Protein AF-A0A8I1RI21-F1 (afdb_monomer_lite)

pLDDT: mean 71.02, std 20.83, range [32.75, 97.44]

Secondary structure (DSSP, 8-state):
--HHHHHHHHHHHHHHHHHHHHHHHTT----PPPPHHHHHTT--S--HHHHHHHHHHHHGGGGGG-HHHHHHHHHHHHHHHSTT-S-------GGGG-----------------PPPP----SSSTTSSS----

Structure (mmCIF, N/CA/C/O backbone):
data_AF-A0A8I1RI21-F1
#
_entry.id   AF-A0A8I1RI21-F1
#
loop_
_atom_site.group_PDB
_atom_site.id
_atom_site.type_symbol
_atom_site.label_atom_id
_atom_site.label_alt_id
_atom_site.label_comp_id
_atom_site.label_asym_id
_atom_site.label_entity_id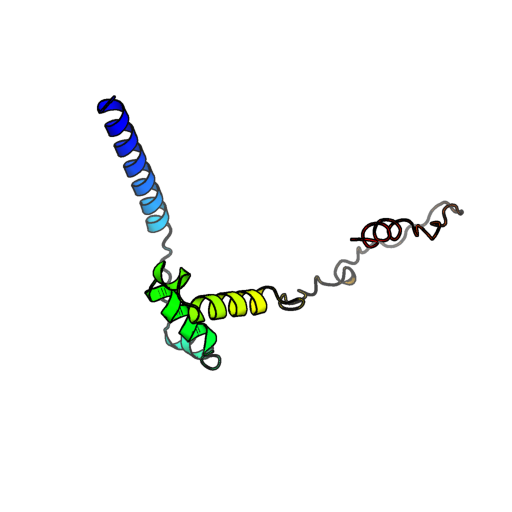
_atom_site.label_seq_id
_atom_site.pdbx_PDB_ins_code
_atom_site.Cartn_x
_atom_site.Cartn_y
_atom_site.Cartn_z
_atom_site.occupancy
_atom_site.B_iso_or_equiv
_atom_site.auth_seq_id
_atom_site.auth_comp_id
_atom_site.auth_asym_id
_atom_site.auth_atom_id
_atom_site.pdbx_PDB_model_num
ATOM 1 N N . MET A 1 1 ? -18.484 4.489 33.406 1.00 60.19 1 MET A N 1
ATOM 2 C CA . MET A 1 1 ? -17.248 4.392 32.603 1.00 60.19 1 MET A CA 1
ATOM 3 C C . MET A 1 1 ? -16.132 4.998 33.424 1.00 60.19 1 MET A C 1
ATOM 5 O O . MET A 1 1 ? -16.277 6.137 33.853 1.00 60.19 1 MET A O 1
ATOM 9 N N . ASP A 1 2 ? -15.064 4.248 33.686 1.00 78.69 2 ASP A N 1
ATOM 10 C CA . ASP A 1 2 ? -13.911 4.742 34.437 1.00 78.69 2 ASP A CA 1
ATOM 11 C C . ASP A 1 2 ? -13.070 5.677 33.567 1.00 78.69 2 ASP A C 1
ATOM 13 O O . ASP A 1 2 ? -12.019 5.318 33.037 1.00 78.69 2 ASP A O 1
ATOM 17 N N . THR A 1 3 ? -13.540 6.914 33.417 1.00 83.69 3 THR A N 1
ATOM 18 C CA . THR A 1 3 ? -12.905 7.964 32.607 1.00 83.69 3 THR A CA 1
ATOM 19 C C . THR A 1 3 ? -11.436 8.172 32.991 1.00 83.69 3 THR A C 1
ATOM 21 O O . THR A 1 3 ? -10.601 8.489 32.149 1.00 83.69 3 THR A O 1
ATOM 24 N N . LYS A 1 4 ? -11.085 7.908 34.256 1.00 85.38 4 LYS A N 1
ATOM 25 C CA . LYS A 1 4 ? -9.710 7.961 34.766 1.00 85.38 4 LYS A CA 1
ATOM 26 C C . LYS A 1 4 ? -8.819 6.825 34.243 1.00 85.38 4 LYS A C 1
ATOM 28 O O . LYS A 1 4 ? -7.641 7.061 33.985 1.00 85.38 4 LYS A O 1
ATOM 33 N N . LEU A 1 5 ? -9.360 5.617 34.076 1.00 92.25 5 LEU A N 1
ATOM 34 C CA . LEU A 1 5 ? -8.645 4.495 33.457 1.00 92.25 5 LEU A CA 1
ATOM 35 C C . LEU A 1 5 ? -8.437 4.752 31.963 1.00 92.25 5 LEU A C 1
ATOM 37 O O . LEU A 1 5 ? -7.325 4.583 31.470 1.00 92.25 5 LEU A O 1
ATOM 41 N N . LEU A 1 6 ? -9.467 5.257 31.278 1.00 90.12 6 LEU A N 1
ATOM 42 C CA . LEU A 1 6 ? -9.384 5.622 29.861 1.00 90.12 6 LEU A CA 1
ATOM 43 C C . LEU A 1 6 ? -8.341 6.722 29.611 1.00 90.12 6 LEU A C 1
ATOM 45 O O . LEU A 1 6 ? -7.520 6.593 28.707 1.00 90.12 6 LEU A O 1
ATOM 49 N N . ALA A 1 7 ? -8.303 7.758 30.454 1.00 91.81 7 ALA A N 1
ATOM 50 C CA . ALA A 1 7 ? -7.311 8.828 30.351 1.00 91.81 7 ALA A CA 1
ATOM 51 C C . ALA A 1 7 ? -5.871 8.319 30.543 1.00 91.81 7 ALA A C 1
ATOM 53 O O . ALA A 1 7 ? -4.968 8.713 29.807 1.00 91.81 7 ALA A O 1
ATOM 54 N N . ARG A 1 8 ? -5.649 7.410 31.503 1.00 90.38 8 ARG A N 1
ATOM 55 C CA . ARG A 1 8 ? -4.330 6.794 31.720 1.00 90.38 8 ARG A CA 1
ATOM 56 C C . ARG A 1 8 ? -3.914 5.914 30.548 1.00 90.38 8 ARG A C 1
ATOM 58 O O . ARG A 1 8 ? -2.774 6.011 30.109 1.00 90.38 8 ARG A O 1
ATOM 65 N N . ALA A 1 9 ? -4.828 5.098 30.029 1.00 94.50 9 ALA A N 1
ATOM 66 C CA . ALA A 1 9 ? -4.557 4.246 28.876 1.00 94.50 9 ALA A CA 1
ATOM 67 C C . ALA A 1 9 ? -4.184 5.078 27.638 1.00 94.50 9 ALA A C 1
ATOM 69 O O . ALA A 1 9 ? -3.193 4.777 26.976 1.00 94.50 9 ALA A O 1
ATOM 70 N N . ALA A 1 10 ? -4.912 6.168 27.377 1.00 94.25 10 ALA A N 1
ATOM 71 C CA . ALA A 1 10 ? -4.607 7.084 26.282 1.00 94.25 10 ALA A CA 1
ATOM 72 C C . ALA A 1 10 ? -3.233 7.758 26.451 1.00 94.25 10 ALA A C 1
ATOM 74 O O . ALA A 1 10 ? -2.447 7.791 25.507 1.00 94.25 10 ALA A O 1
ATOM 75 N N . ALA A 1 11 ? -2.913 8.242 27.657 1.00 96.56 11 ALA A N 1
ATOM 76 C CA . ALA A 1 11 ? -1.620 8.866 27.941 1.00 96.56 11 ALA A CA 1
ATOM 77 C C . ALA A 1 11 ? -0.446 7.891 27.746 1.00 96.56 11 ALA A C 1
ATOM 79 O O . ALA A 1 11 ? 0.557 8.249 27.131 1.00 96.56 11 ALA A O 1
ATOM 80 N N . ILE A 1 12 ? -0.588 6.648 28.220 1.00 96.50 12 ILE A N 1
ATOM 81 C CA . ILE A 1 12 ? 0.428 5.600 28.046 1.00 96.50 12 ILE A CA 1
ATOM 82 C C . ILE A 1 12 ? 0.592 5.252 26.562 1.00 96.50 12 ILE A C 1
ATOM 84 O O . ILE A 1 12 ? 1.720 5.160 26.083 1.00 96.50 12 ILE A O 1
ATOM 88 N N . GLY A 1 13 ? -0.513 5.107 25.825 1.00 97.31 13 GLY A N 1
ATOM 89 C CA . GLY A 1 13 ? -0.481 4.824 24.390 1.00 97.31 13 GLY A CA 1
ATOM 90 C C . GLY A 1 13 ? 0.246 5.910 23.595 1.00 97.31 13 GLY A C 1
ATOM 91 O O . GLY A 1 13 ? 1.137 5.600 22.807 1.00 97.31 13 GLY A O 1
ATOM 92 N N . LEU A 1 14 ? -0.067 7.185 23.846 1.00 96.06 14 LEU A N 1
ATOM 93 C CA . LEU A 1 14 ? 0.606 8.307 23.185 1.00 96.06 14 LEU A CA 1
ATOM 94 C C . LEU A 1 14 ? 2.095 8.383 23.534 1.00 96.06 14 LEU A C 1
ATOM 96 O O . LEU A 1 14 ? 2.915 8.599 22.643 1.00 96.06 14 LEU A O 1
ATOM 100 N N . ALA A 1 15 ? 2.457 8.166 24.802 1.00 96.75 15 ALA A N 1
ATOM 101 C CA . ALA A 1 15 ? 3.855 8.146 25.220 1.00 96.75 15 ALA A CA 1
ATOM 102 C C . ALA A 1 15 ? 4.639 7.023 24.524 1.00 96.75 15 ALA A C 1
ATOM 104 O O . ALA A 1 15 ? 5.739 7.262 24.031 1.00 96.75 15 ALA A O 1
ATOM 105 N N . ALA A 1 16 ? 4.059 5.823 24.421 1.00 96.88 16 ALA A N 1
ATOM 106 C CA . ALA A 1 16 ? 4.681 4.702 23.722 1.00 96.88 16 ALA A CA 1
ATOM 107 C C . ALA A 1 16 ? 4.924 5.020 22.237 1.00 96.88 16 ALA A C 1
ATOM 109 O O . ALA A 1 16 ? 6.039 4.837 21.753 1.00 96.88 16 ALA A O 1
ATOM 110 N N . VAL A 1 17 ? 3.921 5.572 21.541 1.00 96.62 17 VAL A N 1
ATOM 111 C CA . VAL A 1 17 ? 4.051 5.982 20.131 1.00 96.62 17 VAL A CA 1
ATOM 112 C C . VAL A 1 17 ? 5.140 7.045 19.962 1.00 96.62 17 VAL A C 1
ATOM 114 O O . VAL A 1 17 ? 5.995 6.906 19.089 1.00 96.62 17 VAL A O 1
ATOM 117 N N . ALA A 1 18 ? 5.159 8.073 20.816 1.00 95.69 18 ALA A N 1
ATOM 118 C CA . ALA A 1 18 ? 6.166 9.132 20.763 1.00 95.69 18 ALA A CA 1
ATOM 119 C C . ALA A 1 18 ? 7.594 8.591 20.955 1.00 95.69 18 ALA A C 1
ATOM 121 O O . ALA A 1 18 ? 8.505 8.987 20.230 1.00 95.69 18 ALA A O 1
ATOM 122 N N . ILE A 1 19 ? 7.786 7.647 21.883 1.00 95.06 19 ILE A N 1
ATOM 123 C CA . ILE A 1 19 ? 9.082 6.995 22.117 1.00 95.06 19 ILE A CA 1
ATOM 124 C C . ILE A 1 19 ? 9.512 6.183 20.891 1.00 95.06 19 ILE A C 1
ATOM 126 O O . ILE A 1 19 ? 10.659 6.294 20.461 1.00 95.06 19 ILE A O 1
ATOM 130 N N . THR A 1 20 ? 8.612 5.394 20.295 1.00 92.50 20 THR A N 1
ATOM 131 C CA . THR A 1 20 ? 8.927 4.620 19.085 1.00 92.50 20 THR A CA 1
ATOM 132 C C . THR A 1 20 ? 9.356 5.528 17.933 1.00 92.50 20 THR A C 1
ATOM 134 O O . THR A 1 20 ? 10.364 5.248 17.287 1.00 92.50 20 THR A O 1
ATOM 137 N N . VAL A 1 21 ? 8.649 6.641 17.713 1.00 93.75 21 VAL A N 1
ATOM 138 C CA . VAL A 1 21 ? 9.013 7.627 16.683 1.00 93.75 21 VAL A CA 1
ATOM 139 C C . VAL A 1 21 ? 10.377 8.250 16.977 1.00 93.75 21 VAL A C 1
ATOM 141 O O . VAL A 1 21 ? 11.214 8.318 16.082 1.00 93.75 21 VAL A O 1
ATOM 144 N N . ALA A 1 22 ? 10.647 8.644 18.224 1.00 90.69 22 ALA A N 1
ATOM 145 C CA . ALA A 1 22 ? 11.939 9.213 18.604 1.00 90.69 22 ALA A CA 1
ATOM 146 C C . ALA A 1 22 ? 13.103 8.244 18.334 1.00 90.69 22 ALA A C 1
ATOM 148 O O . ALA A 1 22 ? 14.145 8.660 17.836 1.00 90.69 22 ALA A O 1
ATOM 149 N N . ILE A 1 23 ? 12.921 6.947 18.604 1.00 90.81 23 ILE A N 1
ATOM 150 C CA . ILE A 1 23 ? 13.933 5.922 18.308 1.00 90.81 23 ILE A CA 1
ATOM 151 C C . ILE A 1 23 ? 14.214 5.834 16.804 1.00 90.81 23 ILE A C 1
ATOM 153 O O . ILE A 1 23 ? 15.374 5.701 16.422 1.00 90.81 23 ILE A O 1
ATOM 157 N N . ILE A 1 24 ? 13.185 5.918 15.956 1.00 83.56 24 ILE A N 1
ATOM 158 C CA . ILE A 1 24 ? 13.352 5.894 14.495 1.00 83.56 24 ILE A CA 1
ATOM 159 C C . ILE A 1 24 ? 14.087 7.152 14.021 1.00 83.56 24 ILE A C 1
ATOM 161 O O . ILE A 1 24 ? 15.053 7.032 13.278 1.00 83.56 24 ILE A O 1
ATOM 165 N N . GLN A 1 25 ? 13.701 8.333 14.511 1.00 77.56 25 GLN A N 1
ATOM 166 C CA . GLN A 1 25 ? 14.355 9.599 14.158 1.00 77.56 25 GLN A CA 1
ATOM 167 C C . GLN A 1 25 ? 15.837 9.621 14.556 1.00 77.56 25 GLN A C 1
ATOM 169 O O . GLN A 1 25 ? 16.670 10.143 13.827 1.00 77.56 25 GLN A O 1
ATOM 174 N N . MET A 1 26 ? 16.189 9.029 15.702 1.00 74.81 26 MET A N 1
ATOM 175 C CA . MET A 1 26 ? 17.588 8.904 16.134 1.00 74.81 26 MET A CA 1
ATOM 176 C C . MET A 1 26 ? 18.377 7.857 15.337 1.00 74.81 26 MET A C 1
ATOM 178 O O . MET A 1 26 ? 19.600 7.803 15.443 1.00 74.81 26 MET A O 1
ATOM 182 N N . ARG A 1 27 ? 17.690 7.001 14.576 1.00 68.25 27 ARG A N 1
ATOM 183 C CA . ARG A 1 27 ? 18.292 5.998 13.697 1.00 68.25 27 ARG A CA 1
ATOM 184 C C . ARG A 1 27 ? 18.433 6.470 12.259 1.00 68.25 27 ARG A C 1
ATOM 186 O O . ARG A 1 27 ? 18.762 5.630 11.435 1.00 68.25 27 ARG A O 1
ATOM 193 N N . GLU A 1 28 ? 18.217 7.746 11.954 1.00 64.88 28 GLU A N 1
ATOM 194 C CA . GLU A 1 28 ? 18.583 8.304 10.653 1.00 64.88 28 GLU A CA 1
ATOM 195 C C . GLU A 1 28 ? 20.121 8.410 10.590 1.00 64.88 28 GLU A C 1
ATOM 197 O O . GLU A 1 28 ? 20.701 9.275 11.253 1.00 64.88 28 GLU A O 1
ATOM 202 N N . PRO A 1 29 ? 20.834 7.514 9.881 1.00 59.22 29 PRO A N 1
ATOM 203 C CA . PRO A 1 29 ? 22.210 7.800 9.519 1.00 59.22 29 PRO A CA 1
ATOM 204 C C . PRO A 1 29 ? 22.208 9.006 8.573 1.00 59.22 29 PRO A C 1
ATOM 206 O O . PRO A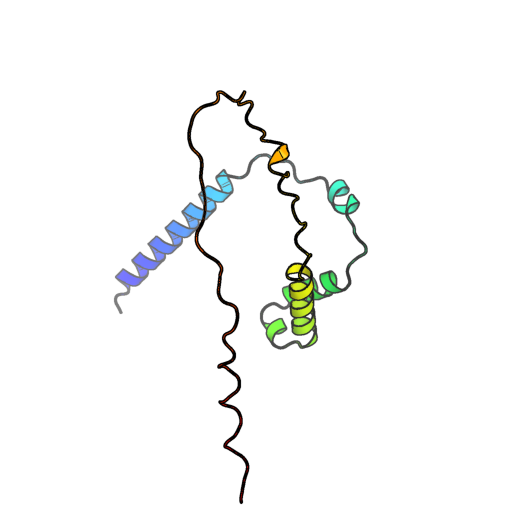 1 29 ? 21.291 9.168 7.771 1.00 59.22 29 PRO A O 1
ATOM 209 N N . ASP A 1 30 ? 23.252 9.825 8.648 1.00 60.00 30 ASP A N 1
ATOM 210 C CA . ASP A 1 30 ? 23.550 10.905 7.701 1.00 60.00 30 ASP A CA 1
ATOM 211 C C . ASP A 1 30 ? 23.918 10.301 6.328 1.00 60.00 30 ASP A C 1
ATOM 213 O O . ASP A 1 30 ? 25.067 10.318 5.890 1.00 60.00 30 ASP A O 1
ATOM 217 N N . ILE A 1 31 ? 22.960 9.609 5.706 1.00 62.72 31 ILE A N 1
ATOM 218 C CA . ILE A 1 31 ? 23.063 9.062 4.360 1.00 62.72 31 ILE A CA 1
ATOM 219 C C . ILE A 1 31 ? 22.498 10.142 3.441 1.00 62.72 31 ILE A C 1
ATOM 221 O O . ILE A 1 31 ? 21.301 10.436 3.518 1.00 62.72 31 ILE A O 1
ATOM 225 N N . PRO A 1 32 ? 23.333 10.738 2.572 1.00 63.97 32 PRO A N 1
ATOM 226 C CA . PRO A 1 32 ? 22.870 11.673 1.564 1.00 63.97 32 PRO A CA 1
ATOM 227 C C . PRO A 1 32 ? 21.706 11.060 0.776 1.00 63.97 32 PRO A C 1
ATOM 229 O O . PRO A 1 32 ? 21.762 9.865 0.461 1.00 63.97 32 PRO A O 1
ATOM 232 N N . PRO A 1 33 ? 20.662 11.841 0.442 1.00 63.81 33 PRO A N 1
ATOM 233 C CA . PRO A 1 33 ? 19.565 11.338 -0.371 1.00 63.81 33 PRO A CA 1
ATOM 234 C C . PRO A 1 33 ? 20.139 10.703 -1.646 1.00 63.81 33 PRO A C 1
ATOM 236 O O . PRO A 1 33 ? 21.019 11.306 -2.269 1.00 63.81 33 PRO A O 1
ATOM 239 N N . PRO A 1 34 ? 19.702 9.486 -2.021 1.00 59.22 34 PRO A N 1
ATOM 240 C CA . PRO A 1 34 ? 20.220 8.821 -3.206 1.00 59.22 34 PRO A CA 1
ATOM 241 C C . PRO A 1 34 ? 20.014 9.717 -4.431 1.00 59.22 34 PRO A C 1
ATOM 243 O O . PRO A 1 34 ? 18.926 10.256 -4.644 1.00 59.22 34 PRO A O 1
ATOM 246 N N . ASP A 1 35 ? 21.082 9.886 -5.208 1.00 57.88 35 ASP A N 1
ATOM 247 C CA . ASP A 1 35 ? 21.113 10.695 -6.424 1.00 57.88 35 ASP A CA 1
ATOM 248 C C . ASP A 1 35 ? 20.011 10.209 -7.391 1.00 57.88 35 ASP A C 1
ATOM 250 O O . ASP A 1 35 ? 19.988 9.011 -7.724 1.00 57.88 35 ASP A O 1
ATOM 254 N N . PRO A 1 36 ? 19.084 11.079 -7.851 1.00 59.09 36 PRO A N 1
ATOM 255 C CA . PRO A 1 36 ? 17.976 10.671 -8.717 1.00 59.09 36 PRO A CA 1
ATOM 256 C C . PRO A 1 36 ? 18.482 10.000 -9.999 1.00 59.09 36 PRO A C 1
ATOM 258 O O . PRO A 1 36 ? 17.808 9.124 -10.539 1.00 59.09 36 PRO A O 1
ATOM 261 N N . ALA A 1 37 ? 19.705 10.331 -10.430 1.00 58.09 37 ALA A N 1
ATOM 262 C CA . ALA A 1 37 ? 20.343 9.746 -11.600 1.00 58.09 37 ALA A CA 1
ATOM 263 C C . ALA A 1 37 ? 20.585 8.228 -11.476 1.00 58.09 37 ALA A C 1
ATOM 265 O O . ALA A 1 37 ? 20.619 7.528 -12.488 1.00 58.09 37 ALA A O 1
ATOM 266 N N . THR A 1 38 ? 20.709 7.686 -10.257 1.00 52.72 38 THR A N 1
ATOM 267 C CA . THR A 1 38 ? 20.856 6.230 -10.051 1.00 52.72 38 THR A CA 1
ATOM 268 C C . THR A 1 38 ? 19.531 5.469 -10.030 1.00 52.72 38 THR A C 1
ATOM 270 O O . THR A 1 38 ? 19.528 4.262 -10.270 1.00 52.72 38 THR A O 1
ATOM 273 N N . ILE A 1 39 ? 18.402 6.151 -9.816 1.00 53.06 39 ILE A N 1
ATOM 274 C CA . ILE A 1 39 ? 17.067 5.535 -9.854 1.00 53.06 39 ILE A CA 1
ATOM 275 C C . ILE A 1 39 ? 16.619 5.312 -11.309 1.00 53.06 39 ILE A C 1
ATOM 277 O O . ILE A 1 39 ? 15.997 4.293 -11.618 1.00 53.06 39 ILE A O 1
ATOM 281 N N . ASP A 1 40 ? 17.008 6.207 -12.219 1.00 51.75 40 ASP A N 1
ATOM 282 C CA . ASP A 1 40 ? 16.626 6.145 -13.636 1.00 51.75 40 ASP A CA 1
ATOM 283 C C . ASP A 1 40 ? 17.407 5.099 -14.450 1.00 51.75 40 ASP A C 1
ATOM 285 O O . ASP A 1 40 ? 16.899 4.580 -15.446 1.00 51.75 40 ASP A O 1
ATOM 289 N N . ALA A 1 41 ? 18.608 4.702 -14.011 1.00 46.41 41 ALA A N 1
ATOM 290 C CA . ALA A 1 41 ? 19.424 3.694 -14.701 1.00 46.41 41 ALA A CA 1
ATOM 291 C C . ALA A 1 41 ? 18.799 2.279 -14.695 1.00 46.41 41 ALA A C 1
ATOM 293 O O . ALA A 1 41 ? 19.230 1.406 -15.449 1.00 46.41 41 ALA A O 1
ATOM 294 N N . TYR A 1 42 ? 17.760 2.060 -13.879 1.00 45.34 42 TYR A N 1
ATOM 295 C CA . TYR A 1 42 ? 16.956 0.836 -13.818 1.00 45.34 42 TYR A CA 1
ATOM 296 C C . TYR A 1 42 ? 15.482 1.093 -14.170 1.00 45.34 42 TYR A C 1
ATOM 298 O O . TYR A 1 42 ? 14.587 0.392 -13.688 1.00 45.34 42 TYR A O 1
ATOM 306 N N . ALA A 1 43 ? 15.201 2.078 -15.029 1.00 49.19 43 ALA A N 1
ATOM 307 C CA . ALA A 1 43 ? 13.896 2.225 -15.662 1.00 49.19 43 ALA A CA 1
ATOM 308 C C . ALA A 1 43 ? 13.670 1.071 -16.658 1.00 49.19 43 ALA A C 1
ATOM 310 O O . ALA A 1 43 ? 13.698 1.231 -17.878 1.00 49.19 43 ALA A O 1
ATOM 311 N N . ALA A 1 44 ? 13.449 -0.131 -16.117 1.00 56.94 44 ALA A N 1
ATOM 312 C CA . ALA A 1 44 ? 12.816 -1.222 -16.834 1.00 56.94 44 ALA A CA 1
ATOM 313 C C . ALA A 1 44 ? 11.554 -0.669 -17.521 1.00 56.94 44 ALA A C 1
ATOM 315 O O . ALA A 1 44 ? 10.881 0.182 -16.923 1.00 56.94 44 ALA A O 1
ATOM 316 N N . PRO A 1 45 ? 11.237 -1.119 -18.751 1.00 56.59 45 PRO A N 1
ATOM 317 C CA . PRO A 1 45 ? 10.107 -0.612 -19.524 1.00 56.59 45 PRO A CA 1
ATOM 318 C C . PRO A 1 45 ? 8.890 -0.507 -18.616 1.00 56.59 45 PRO A C 1
ATOM 320 O O . PRO A 1 45 ? 8.578 -1.473 -17.919 1.00 56.59 45 PRO A O 1
ATOM 323 N N . VAL A 1 46 ? 8.296 0.692 -18.561 1.00 64.06 46 VAL A N 1
ATOM 324 C CA . VAL A 1 46 ? 7.225 1.064 -17.630 1.00 64.06 46 VAL A CA 1
ATOM 325 C C . VAL A 1 46 ? 6.167 -0.027 -17.654 1.00 64.06 46 VAL A C 1
ATOM 327 O O . VAL A 1 46 ? 5.354 -0.092 -18.570 1.00 64.06 46 VAL A O 1
ATOM 330 N N . ASP A 1 47 ? 6.230 -0.931 -16.676 1.00 79.31 47 ASP A N 1
ATOM 331 C CA . ASP A 1 47 ? 5.329 -2.070 -16.636 1.00 79.31 47 ASP A CA 1
ATOM 332 C C . ASP A 1 47 ? 3.924 -1.496 -16.435 1.00 79.31 47 ASP A C 1
ATOM 334 O O . ASP A 1 47 ? 3.681 -0.871 -15.391 1.00 79.31 47 ASP A O 1
ATOM 338 N N . PRO A 1 48 ? 3.001 -1.655 -17.401 1.00 85.81 48 PRO A N 1
ATOM 339 C CA . PRO A 1 48 ? 1.652 -1.114 -17.276 1.00 85.81 48 PRO A CA 1
ATOM 340 C C . PRO A 1 48 ? 0.967 -1.646 -16.011 1.00 85.81 48 PRO A C 1
ATOM 342 O O . PRO A 1 48 ? 0.180 -0.936 -15.386 1.00 85.81 48 PRO A O 1
ATOM 345 N N . LEU A 1 49 ? 1.351 -2.845 -15.550 1.00 90.94 49 LEU A N 1
ATOM 346 C CA . LEU A 1 49 ? 0.890 -3.392 -14.280 1.00 90.94 49 LEU A CA 1
ATOM 347 C C . LEU A 1 49 ? 1.317 -2.527 -13.088 1.00 90.94 49 LEU A C 1
ATOM 349 O O . LEU A 1 49 ? 0.518 -2.290 -12.187 1.00 90.94 49 LEU A O 1
ATOM 353 N N . ARG A 1 50 ? 2.553 -2.013 -13.067 1.00 90.06 50 ARG A N 1
ATOM 354 C CA . ARG A 1 50 ? 3.019 -1.126 -11.988 1.00 90.06 50 ARG A CA 1
ATOM 355 C C . ARG A 1 50 ? 2.292 0.210 -11.984 1.00 90.06 50 ARG A C 1
ATOM 357 O O . ARG A 1 50 ? 2.059 0.761 -10.910 1.00 90.06 50 ARG A O 1
ATOM 364 N N . GLN A 1 51 ? 1.944 0.737 -13.154 1.00 92.50 51 GLN A N 1
ATOM 365 C CA . GLN A 1 51 ? 1.147 1.957 -13.239 1.00 92.50 51 GLN A CA 1
ATOM 366 C C . GLN A 1 51 ? -0.252 1.741 -12.651 1.00 92.50 51 GLN A C 1
ATOM 368 O O . GLN A 1 51 ? -0.684 2.544 -11.824 1.00 92.50 51 GLN A O 1
ATOM 373 N N . GLU A 1 52 ? -0.903 0.628 -12.993 1.00 94.00 52 GLU A N 1
ATOM 374 C CA . GLU A 1 52 ? -2.232 0.302 -12.470 1.00 94.00 52 GLU A CA 1
ATOM 375 C C . GLU A 1 52 ? -2.206 0.048 -10.959 1.00 94.00 52 GLU A C 1
ATOM 377 O O . GLU A 1 52 ? -3.033 0.572 -10.218 1.00 94.00 52 GLU A O 1
ATOM 382 N N . LEU A 1 53 ? -1.187 -0.655 -10.456 1.00 95.69 53 LEU A N 1
ATOM 383 C CA . LEU A 1 53 ? -1.005 -0.855 -9.017 1.00 95.69 53 LEU A CA 1
ATOM 384 C C . LEU A 1 53 ? -0.868 0.471 -8.253 1.00 95.69 53 LEU A C 1
ATOM 386 O O . LEU A 1 53 ? -1.432 0.598 -7.166 1.00 95.69 53 LEU A O 1
ATOM 390 N N . ARG A 1 54 ? -0.160 1.464 -8.810 1.00 96.00 54 ARG A N 1
ATOM 391 C CA . ARG A 1 54 ? -0.049 2.804 -8.205 1.00 96.00 54 ARG A CA 1
ATOM 392 C C . ARG A 1 54 ? -1.384 3.544 -8.201 1.00 96.00 54 ARG A C 1
ATOM 394 O O . ARG A 1 54 ? -1.737 4.138 -7.184 1.00 96.00 54 ARG A O 1
ATOM 401 N N . ARG A 1 55 ? -2.148 3.470 -9.296 1.00 96.00 55 ARG A N 1
ATOM 402 C CA . ARG A 1 55 ? -3.512 4.018 -9.358 1.00 96.00 55 ARG A CA 1
ATOM 403 C C . ARG A 1 55 ? -4.385 3.397 -8.264 1.00 96.00 55 ARG A C 1
ATOM 405 O O . ARG A 1 55 ? -4.972 4.130 -7.474 1.00 96.00 55 ARG A O 1
ATOM 412 N N . CYS A 1 56 ? -4.390 2.073 -8.141 1.00 97.19 56 CYS A N 1
ATOM 413 C CA . CYS A 1 56 ? -5.172 1.368 -7.123 1.00 97.19 56 CYS A CA 1
ATOM 414 C C . CYS A 1 56 ? -4.756 1.717 -5.686 1.00 97.19 56 CYS A C 1
ATOM 416 O O . CYS A 1 56 ? -5.604 1.813 -4.805 1.00 97.19 56 CYS A O 1
ATOM 418 N N . GLN A 1 57 ? -3.468 1.964 -5.436 1.00 96.19 57 GLN A N 1
ATOM 419 C CA . GLN A 1 57 ? -2.998 2.431 -4.127 1.00 96.19 57 GLN A CA 1
ATOM 420 C C . GLN A 1 57 ? -3.493 3.843 -3.797 1.00 96.19 57 GLN A C 1
ATOM 422 O O . GLN A 1 57 ? -3.847 4.096 -2.649 1.00 96.19 57 GLN A O 1
ATOM 427 N N . SER A 1 58 ? -3.568 4.742 -4.784 1.00 96.88 58 SER A N 1
ATOM 428 C CA . SER A 1 58 ? -4.029 6.120 -4.557 1.00 96.88 58 SER A CA 1
ATOM 429 C C . SER A 1 58 ? -5.499 6.229 -4.138 1.00 96.88 58 SER A C 1
ATOM 431 O O . SER A 1 58 ? -5.848 7.165 -3.424 1.00 96.88 58 SER A O 1
ATOM 433 N N . ILE A 1 59 ? -6.342 5.263 -4.525 1.00 96.56 59 ILE A N 1
ATOM 434 C CA . ILE A 1 59 ? -7.767 5.213 -4.142 1.00 96.56 59 ILE A CA 1
ATOM 435 C C . ILE A 1 59 ? -8.023 4.344 -2.893 1.00 96.56 59 ILE A C 1
ATOM 437 O O . ILE A 1 59 ? -9.120 4.334 -2.337 1.00 96.56 59 ILE A O 1
ATOM 441 N N . GLY A 1 60 ? -7.007 3.618 -2.413 1.00 94.94 60 GLY A N 1
ATOM 442 C CA . GLY A 1 60 ? -7.043 2.899 -1.140 1.00 94.94 60 GLY A CA 1
ATOM 443 C C . GLY A 1 60 ? -8.153 1.847 -1.048 1.00 94.94 60 GLY A C 1
ATOM 444 O O . GLY A 1 60 ? -8.249 0.952 -1.883 1.00 94.94 60 GLY A O 1
ATOM 445 N N . VAL A 1 61 ? -8.981 1.929 -0.002 1.00 96.06 61 VAL A N 1
ATOM 446 C CA . VAL A 1 61 ? -10.043 0.941 0.287 1.00 96.06 61 VAL A CA 1
ATOM 447 C C . VAL A 1 61 ? -11.070 0.848 -0.845 1.00 96.06 61 VAL A C 1
ATOM 449 O O . VAL A 1 61 ? -11.634 -0.222 -1.067 1.00 96.06 61 VAL A O 1
ATOM 452 N N . GLU A 1 62 ? -11.278 1.925 -1.603 1.00 96.81 62 GLU A N 1
ATOM 453 C CA . GLU A 1 62 ? -12.196 1.928 -2.743 1.00 96.81 62 GLU A CA 1
ATOM 454 C C . GLU A 1 62 ? -11.783 0.913 -3.823 1.00 96.81 62 GLU A C 1
ATOM 456 O O . GLU A 1 62 ? -12.644 0.257 -4.416 1.00 96.81 62 GLU A O 1
ATOM 461 N N . ALA A 1 63 ? -10.476 0.660 -3.982 1.00 95.94 63 ALA A N 1
ATOM 462 C CA . ALA A 1 63 ? -9.951 -0.346 -4.906 1.00 95.94 63 ALA A CA 1
ATOM 463 C C . ALA A 1 63 ? -10.437 -1.774 -4.606 1.00 95.94 63 ALA A C 1
ATOM 465 O O . ALA A 1 63 ? -10.389 -2.628 -5.490 1.00 95.94 63 ALA A O 1
ATOM 466 N N . ALA A 1 64 ? -10.927 -2.059 -3.392 1.00 95.56 64 ALA A N 1
ATOM 467 C CA . ALA A 1 64 ? -11.469 -3.374 -3.050 1.00 95.56 64 ALA A CA 1
ATOM 468 C C . ALA A 1 64 ? -12.747 -3.721 -3.839 1.00 95.56 64 ALA A C 1
ATOM 470 O O . ALA A 1 64 ? -13.049 -4.902 -4.012 1.00 95.56 64 ALA A O 1
ATOM 471 N N . ASN A 1 65 ? -13.471 -2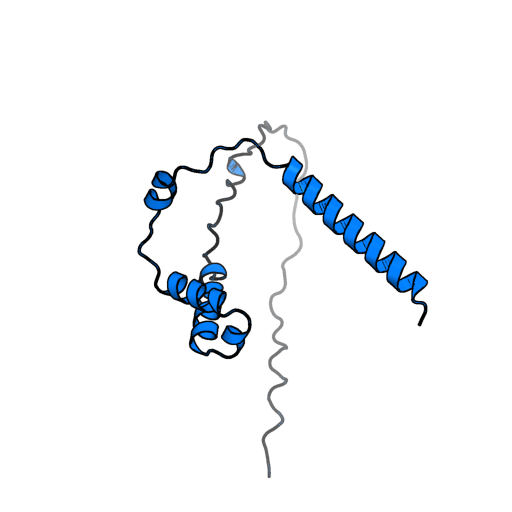.710 -4.336 1.00 97.00 65 ASN A N 1
ATOM 472 C CA . ASN A 1 65 ? -14.675 -2.883 -5.153 1.00 97.00 65 ASN A CA 1
ATOM 473 C C . ASN A 1 65 ? -14.412 -2.694 -6.662 1.00 97.00 65 ASN A C 1
ATOM 475 O O . ASN A 1 65 ? -15.304 -2.947 -7.472 1.00 97.00 65 ASN A O 1
ATOM 479 N N . ASP A 1 66 ? -13.200 -2.285 -7.053 1.00 96.81 66 ASP A N 1
ATOM 480 C CA . ASP A 1 66 ? -12.811 -2.061 -8.448 1.00 96.81 66 ASP A CA 1
ATOM 481 C C . ASP A 1 66 ? -12.287 -3.366 -9.084 1.00 96.81 66 ASP A C 1
ATOM 483 O O . ASP A 1 66 ? -11.340 -4.006 -8.615 1.00 96.81 66 ASP A O 1
ATOM 487 N N . ARG A 1 67 ? -12.916 -3.784 -10.188 1.00 97.00 67 ARG A N 1
ATOM 488 C CA . ARG A 1 67 ? -12.593 -5.037 -10.890 1.00 97.00 67 ARG A CA 1
ATOM 489 C C . ARG A 1 67 ? -11.204 -5.026 -11.525 1.00 97.00 67 ARG A C 1
ATOM 491 O O . ARG A 1 67 ? -10.568 -6.083 -11.577 1.00 97.00 67 ARG A O 1
ATOM 498 N N . ASP A 1 68 ? -10.745 -3.879 -12.004 1.00 95.56 68 ASP A N 1
ATOM 499 C CA . ASP A 1 68 ? -9.437 -3.732 -12.630 1.00 95.56 68 ASP A CA 1
ATOM 500 C C . ASP A 1 68 ? -8.333 -3.748 -11.569 1.00 95.56 68 ASP A C 1
ATOM 502 O O . ASP A 1 68 ? -7.335 -4.455 -11.739 1.00 95.56 68 ASP A O 1
ATOM 506 N N . CYS A 1 69 ? -8.569 -3.130 -10.409 1.00 97.19 69 CYS A N 1
ATOM 507 C CA . CYS A 1 69 ? -7.648 -3.216 -9.275 1.00 97.19 69 CYS A CA 1
ATOM 508 C C . CYS A 1 69 ? -7.505 -4.633 -8.717 1.00 97.19 69 CYS A C 1
ATOM 510 O O . CYS A 1 69 ? -6.386 -5.111 -8.495 1.00 97.19 69 CYS A O 1
ATOM 512 N N . LEU A 1 70 ? -8.616 -5.359 -8.568 1.00 97.44 70 LEU A N 1
ATOM 513 C CA . LEU A 1 70 ? -8.581 -6.764 -8.157 1.00 97.44 70 LEU A CA 1
ATOM 514 C C . LEU A 1 70 ? -7.792 -7.633 -9.152 1.00 97.44 70 LEU A C 1
ATOM 516 O O . LEU A 1 70 ? -7.042 -8.525 -8.739 1.00 97.44 70 LEU A O 1
ATOM 520 N N . ARG A 1 71 ? -7.917 -7.363 -10.460 1.00 96.50 71 ARG A N 1
ATOM 521 C CA . ARG A 1 71 ? -7.140 -8.052 -11.503 1.00 96.50 71 ARG A CA 1
ATOM 522 C C . ARG A 1 71 ? -5.649 -7.732 -11.382 1.00 96.50 71 ARG A C 1
ATOM 524 O O . ARG A 1 71 ? -4.838 -8.659 -11.397 1.00 96.50 71 ARG A O 1
ATOM 531 N N . ALA A 1 72 ? -5.293 -6.458 -11.224 1.00 96.56 72 ALA A N 1
ATOM 532 C CA . ALA A 1 72 ? -3.906 -6.016 -11.114 1.00 96.56 72 ALA A CA 1
ATOM 533 C C . ALA A 1 72 ? -3.193 -6.641 -9.900 1.00 96.56 72 ALA A C 1
ATOM 535 O O . ALA A 1 72 ? -2.077 -7.148 -10.026 1.00 96.56 72 ALA A O 1
ATOM 536 N N . TRP A 1 73 ? -3.842 -6.703 -8.733 1.00 94.94 73 TRP A N 1
ATOM 537 C CA . TRP A 1 73 ? -3.267 -7.365 -7.555 1.00 94.94 73 TRP A CA 1
ATOM 538 C C . TRP A 1 73 ? -3.103 -8.871 -7.731 1.00 94.94 73 TRP A C 1
ATOM 540 O O . TRP A 1 73 ? -2.081 -9.433 -7.324 1.00 94.94 73 TRP A O 1
ATOM 550 N N . ALA A 1 74 ? -4.087 -9.536 -8.341 1.00 95.94 74 ALA A N 1
ATOM 551 C CA . ALA A 1 74 ? -3.995 -10.963 -8.612 1.00 95.94 74 ALA A CA 1
ATOM 552 C C . ALA A 1 74 ? -2.816 -11.277 -9.544 1.00 95.94 74 ALA A C 1
ATOM 554 O O . ALA A 1 74 ? -2.072 -12.219 -9.274 1.00 95.94 74 ALA A O 1
ATOM 555 N N . GLU A 1 75 ? -2.627 -10.476 -10.590 1.00 93.75 75 GLU A N 1
ATOM 556 C CA . GLU A 1 75 ? -1.520 -10.611 -11.537 1.00 93.75 75 GLU A CA 1
ATOM 557 C C . GLU A 1 75 ? -0.163 -10.331 -10.878 1.00 93.75 75 GLU A C 1
ATOM 559 O O . GLU A 1 75 ? 0.762 -11.133 -10.996 1.00 93.75 75 GLU A O 1
ATOM 564 N N . ASN A 1 76 ? -0.060 -9.262 -10.084 1.00 93.50 76 ASN A N 1
ATOM 565 C CA . ASN A 1 76 ? 1.152 -8.955 -9.326 1.00 93.50 76 ASN A CA 1
ATOM 566 C C . ASN A 1 76 ? 1.558 -10.123 -8.418 1.00 93.50 76 ASN A C 1
ATOM 568 O O . ASN A 1 76 ? 2.699 -10.584 -8.438 1.00 93.50 76 ASN A O 1
ATOM 572 N N . ARG A 1 77 ? 0.593 -10.666 -7.668 1.00 92.81 77 ARG A N 1
ATOM 573 C CA . ARG A 1 77 ? 0.814 -11.824 -6.800 1.00 92.81 77 ARG A CA 1
ATOM 574 C C . ARG A 1 77 ? 1.244 -13.059 -7.593 1.00 92.81 77 ARG A C 1
ATOM 576 O O . ARG A 1 77 ? 2.138 -13.765 -7.142 1.00 92.81 77 ARG A O 1
ATOM 583 N N . ARG A 1 78 ? 0.641 -13.323 -8.759 1.00 92.12 78 ARG A N 1
ATOM 584 C CA . ARG A 1 78 ? 1.031 -14.448 -9.628 1.00 92.12 78 ARG A CA 1
ATOM 585 C C . ARG A 1 78 ? 2.483 -14.335 -10.072 1.00 92.12 78 ARG A C 1
ATOM 587 O O . ARG A 1 78 ? 3.186 -15.330 -9.995 1.00 92.12 78 ARG A O 1
ATOM 594 N N . ARG A 1 79 ? 2.940 -13.148 -10.478 1.00 88.31 79 ARG A N 1
ATOM 595 C CA . ARG A 1 79 ? 4.331 -12.930 -10.912 1.00 88.31 79 ARG A CA 1
ATOM 596 C C . ARG A 1 79 ? 5.337 -13.191 -9.795 1.00 88.31 79 ARG A C 1
ATOM 598 O O . ARG A 1 79 ? 6.341 -13.851 -10.028 1.00 88.31 79 ARG A O 1
ATOM 605 N N . PHE A 1 80 ? 5.046 -12.724 -8.582 1.00 84.88 80 PHE A N 1
ATOM 606 C CA . PHE A 1 80 ? 5.939 -12.921 -7.435 1.00 84.88 80 PHE A CA 1
ATOM 607 C C . PHE A 1 80 ? 5.889 -14.333 -6.845 1.00 84.88 80 PHE A C 1
ATOM 609 O O . PHE A 1 80 ? 6.883 -14.800 -6.296 1.00 84.88 80 PHE A O 1
ATOM 616 N N . LEU A 1 81 ? 4.746 -15.014 -6.941 1.00 86.94 81 LEU A N 1
ATOM 617 C CA . LEU A 1 81 ? 4.559 -16.362 -6.398 1.00 86.94 81 LEU A CA 1
ATOM 618 C C . LEU A 1 81 ? 4.661 -17.468 -7.459 1.00 86.94 81 LEU A C 1
ATOM 620 O O . LEU A 1 81 ? 4.385 -18.625 -7.144 1.00 86.94 81 LEU A O 1
ATOM 624 N N . ALA A 1 82 ? 5.021 -17.147 -8.704 1.00 82.19 82 ALA A N 1
ATOM 625 C CA . ALA A 1 82 ? 5.151 -18.149 -9.754 1.00 82.19 82 ALA A CA 1
ATOM 626 C C . ALA A 1 82 ? 6.246 -19.175 -9.388 1.00 82.19 82 ALA A C 1
ATOM 628 O O . ALA A 1 82 ? 7.320 -18.788 -8.915 1.00 82.19 82 ALA A O 1
ATOM 629 N N . PRO A 1 83 ? 6.018 -20.483 -9.610 1.00 68.88 83 PRO A N 1
ATOM 630 C CA . PRO A 1 83 ? 7.074 -21.486 -9.505 1.00 68.88 83 PRO A CA 1
ATOM 631 C C . PRO A 1 83 ? 8.249 -21.103 -10.419 1.00 68.88 83 PRO A C 1
ATOM 633 O O . PRO A 1 83 ? 8.057 -20.906 -11.615 1.00 68.88 83 PRO A O 1
ATOM 636 N N . GLY A 1 84 ? 9.447 -20.942 -9.849 1.00 67.81 84 GLY A N 1
ATOM 637 C CA . GLY A 1 84 ? 10.637 -20.454 -10.567 1.00 67.81 84 GLY A CA 1
ATOM 638 C C . GLY A 1 84 ? 10.866 -18.935 -10.528 1.00 67.81 84 GLY A C 1
ATOM 639 O O . GLY A 1 84 ? 11.855 -18.470 -11.081 1.00 67.81 84 GLY A O 1
ATOM 640 N N . ALA A 1 85 ? 10.002 -18.155 -9.861 1.00 64.81 85 ALA A N 1
ATOM 641 C CA . ALA A 1 85 ? 10.217 -16.716 -9.640 1.00 64.81 85 ALA A CA 1
ATOM 642 C C . ALA A 1 85 ? 11.246 -16.416 -8.543 1.00 64.81 85 ALA A C 1
ATOM 644 O O . ALA A 1 85 ? 11.827 -15.332 -8.515 1.00 64.81 85 ALA A O 1
ATOM 645 N N . ARG A 1 86 ? 11.497 -17.373 -7.639 1.00 61.19 86 ARG A N 1
ATOM 646 C CA . ARG A 1 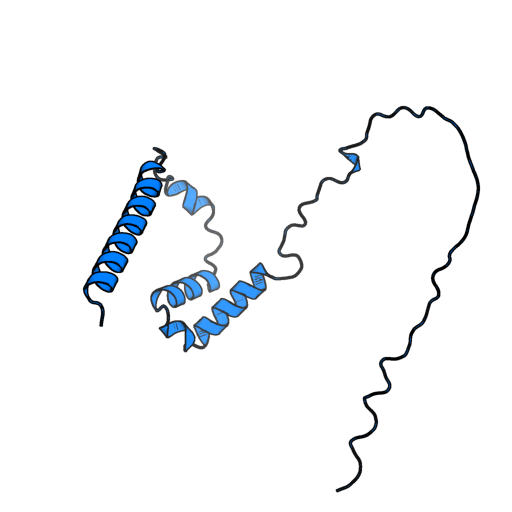86 ? 12.730 -17.329 -6.858 1.00 61.19 86 ARG A CA 1
ATOM 647 C C . ARG A 1 86 ? 13.849 -17.679 -7.830 1.00 61.19 86 ARG A C 1
ATOM 649 O O . ARG A 1 86 ? 13.750 -18.751 -8.437 1.00 61.19 86 ARG A O 1
ATOM 656 N N . PRO A 1 87 ? 14.914 -16.863 -7.949 1.00 58.47 87 PRO A N 1
ATOM 657 C CA . PRO A 1 87 ? 16.188 -17.434 -8.337 1.00 58.47 87 PRO A CA 1
ATOM 658 C C . PRO A 1 87 ? 16.322 -18.692 -7.481 1.00 58.47 87 PRO A C 1
ATOM 660 O O . PRO A 1 87 ? 16.152 -18.620 -6.258 1.00 58.47 87 PRO A O 1
ATOM 663 N N . MET A 1 88 ? 16.519 -19.860 -8.095 1.00 55.50 88 MET A N 1
ATOM 664 C CA . MET A 1 88 ? 17.266 -20.875 -7.376 1.00 55.50 88 MET A CA 1
ATOM 665 C C . MET A 1 88 ? 18.585 -20.175 -7.105 1.00 55.50 88 MET A C 1
ATOM 667 O O . MET A 1 88 ? 19.454 -20.150 -7.973 1.00 55.50 88 MET A O 1
ATOM 671 N N . GLU A 1 89 ? 18.663 -19.488 -5.962 1.00 55.56 89 GLU A N 1
ATOM 672 C CA . GLU A 1 89 ? 19.913 -19.201 -5.308 1.00 55.56 89 GLU A CA 1
ATOM 673 C C . GLU A 1 89 ? 20.553 -20.571 -5.324 1.00 55.56 89 GLU A C 1
ATOM 675 O O . GLU A 1 89 ? 20.057 -21.516 -4.698 1.00 55.56 89 GLU A O 1
ATOM 680 N N . ARG A 1 90 ? 21.507 -20.720 -6.240 1.00 59.81 90 ARG A N 1
ATOM 681 C CA . ARG A 1 90 ? 22.353 -21.880 -6.336 1.00 59.81 90 ARG A CA 1
ATOM 682 C C . ARG A 1 90 ? 23.065 -21.829 -5.003 1.00 59.81 90 ARG A C 1
ATOM 684 O O . ARG A 1 90 ? 24.086 -21.163 -4.887 1.00 59.81 90 ARG A O 1
ATOM 691 N N . LEU A 1 91 ? 22.448 -22.427 -3.981 1.00 60.94 91 LEU A N 1
ATOM 692 C CA . LEU A 1 91 ? 23.142 -22.811 -2.778 1.00 60.94 91 LEU A CA 1
ATOM 693 C C . LEU A 1 91 ? 24.377 -23.506 -3.344 1.00 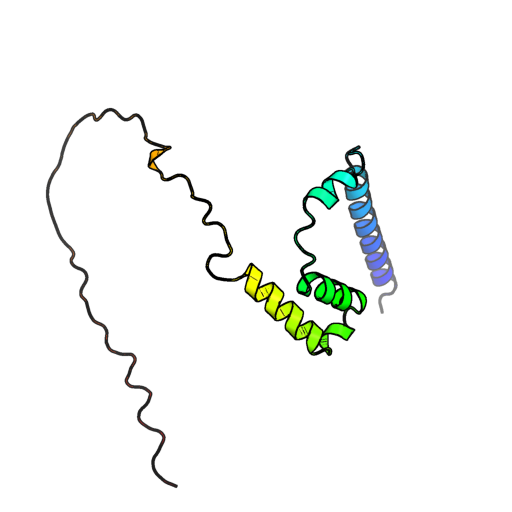60.94 91 LEU A C 1
ATOM 695 O O . LEU A 1 91 ? 24.181 -24.432 -4.148 1.00 60.94 91 LEU A O 1
ATOM 699 N N . PRO A 1 92 ? 25.589 -22.965 -3.119 1.00 62.31 92 PRO A N 1
ATOM 700 C CA . PRO A 1 92 ? 26.781 -23.562 -3.687 1.00 62.31 92 PRO A CA 1
ATOM 701 C C . PRO A 1 92 ? 26.689 -25.048 -3.380 1.00 62.31 92 PRO A C 1
ATOM 703 O O . PRO A 1 92 ? 26.294 -25.433 -2.270 1.00 62.31 92 PRO A O 1
ATOM 706 N N . ALA A 1 93 ? 26.884 -25.871 -4.411 1.00 63.72 93 ALA A N 1
ATOM 707 C CA . ALA A 1 93 ? 26.874 -27.304 -4.207 1.00 63.72 93 ALA A CA 1
ATOM 708 C C . ALA A 1 93 ? 27.832 -27.587 -3.034 1.00 63.72 93 ALA A C 1
ATOM 710 O O . ALA A 1 93 ? 28.865 -26.920 -2.936 1.00 63.72 93 ALA A O 1
ATOM 711 N N . PRO A 1 94 ? 27.511 -28.531 -2.133 1.00 58.69 94 PRO A N 1
ATOM 712 C CA . PRO A 1 94 ? 28.355 -28.824 -0.976 1.00 58.69 94 PRO A CA 1
ATOM 713 C C . PRO A 1 94 ? 29.810 -29.186 -1.339 1.00 58.69 94 PRO A C 1
ATOM 715 O O . PRO A 1 94 ? 30.645 -29.287 -0.449 1.00 58.69 94 PRO A O 1
ATOM 718 N N . GLU A 1 95 ? 30.126 -29.350 -2.627 1.00 57.00 95 GLU A N 1
ATOM 719 C CA . GLU A 1 95 ? 31.478 -29.514 -3.163 1.00 57.00 95 GLU A CA 1
ATOM 720 C C . GLU A 1 95 ? 32.408 -28.317 -2.885 1.00 57.00 95 GLU A C 1
ATOM 722 O O . GLU A 1 95 ? 33.615 -28.520 -2.790 1.00 57.00 95 GLU A O 1
ATOM 727 N N . ASP A 1 96 ? 31.883 -27.105 -2.655 1.00 55.72 96 ASP A N 1
ATOM 728 C CA . ASP A 1 96 ? 32.705 -25.951 -2.238 1.00 55.72 96 ASP A CA 1
ATOM 729 C C . ASP A 1 96 ? 33.045 -25.964 -0.730 1.00 55.72 96 ASP A C 1
ATOM 731 O O . ASP A 1 96 ? 33.806 -25.125 -0.247 1.00 55.72 96 ASP A O 1
ATOM 735 N N . LEU A 1 97 ? 32.498 -26.924 0.026 1.00 60.47 97 LEU A N 1
ATOM 736 C CA . LEU A 1 97 ? 32.812 -27.185 1.434 1.00 60.47 97 LEU A CA 1
ATOM 737 C C . LEU A 1 97 ? 33.375 -28.600 1.610 1.00 60.47 97 LEU A C 1
ATOM 739 O O . LEU A 1 97 ? 33.021 -29.287 2.568 1.00 60.47 97 LEU A O 1
ATOM 743 N N . ALA A 1 98 ? 34.230 -29.057 0.691 1.00 57.72 98 ALA A N 1
ATOM 744 C CA . ALA A 1 98 ? 35.011 -30.266 0.920 1.00 57.72 98 ALA A CA 1
ATOM 745 C C . ALA A 1 98 ? 35.777 -30.136 2.255 1.00 57.72 98 ALA A C 1
ATOM 747 O O . ALA A 1 98 ? 36.587 -29.215 2.401 1.00 57.72 98 ALA A O 1
ATOM 748 N N . PRO A 1 99 ? 35.550 -31.026 3.239 1.00 50.81 99 PRO A N 1
ATOM 749 C CA . PRO A 1 99 ? 36.481 -31.193 4.339 1.00 50.81 99 PRO A CA 1
ATOM 750 C C . PRO A 1 99 ? 37.770 -31.768 3.752 1.00 50.81 99 PRO A C 1
ATOM 752 O O . PRO A 1 99 ? 37.742 -32.791 3.065 1.00 50.81 99 PRO A O 1
ATOM 755 N N . ASP A 1 100 ? 38.898 -31.116 4.016 1.00 48.75 100 ASP A N 1
ATOM 756 C CA . ASP A 1 100 ? 40.208 -31.750 3.906 1.00 48.75 100 ASP A CA 1
ATOM 757 C C . ASP A 1 100 ? 40.303 -32.820 5.003 1.00 48.75 100 ASP A C 1
ATOM 759 O O . ASP A 1 100 ? 40.842 -32.591 6.080 1.00 48.75 100 ASP A O 1
ATOM 763 N N . GLU A 1 101 ? 39.681 -33.975 4.774 1.00 46.25 101 GLU A N 1
ATOM 764 C CA . GLU A 1 101 ? 39.884 -35.166 5.589 1.00 46.25 101 GLU A CA 1
ATOM 765 C C . GLU A 1 101 ? 40.505 -36.244 4.711 1.00 46.25 101 GLU A C 1
ATOM 767 O O . GLU A 1 101 ? 39.858 -37.049 4.036 1.00 46.25 101 GLU A O 1
ATOM 772 N N . THR A 1 102 ? 41.833 -36.221 4.741 1.00 41.47 102 THR A N 1
ATOM 773 C CA . THR A 1 102 ? 42.691 -37.367 4.486 1.00 41.47 102 THR A CA 1
ATOM 774 C C . THR A 1 102 ? 42.233 -38.542 5.351 1.00 41.47 102 THR A C 1
ATOM 776 O O . THR A 1 102 ? 42.594 -38.695 6.507 1.00 41.47 102 THR A O 1
ATOM 779 N N . MET A 1 103 ? 41.370 -39.352 4.750 1.00 40.88 103 MET A N 1
ATOM 780 C CA . MET A 1 103 ? 41.215 -40.791 4.914 1.00 40.88 103 MET A CA 1
ATOM 781 C C . MET A 1 103 ? 42.273 -41.444 5.832 1.00 40.88 103 MET A C 1
ATOM 783 O O . MET A 1 103 ? 43.348 -41.818 5.364 1.00 40.88 103 MET A O 1
ATOM 787 N N . ASP A 1 104 ? 41.933 -41.648 7.109 1.00 37.66 104 ASP A N 1
ATOM 788 C CA . ASP A 1 104 ? 42.495 -42.738 7.910 1.00 37.66 104 ASP A CA 1
ATOM 789 C C . ASP A 1 104 ? 41.474 -43.881 7.956 1.00 37.66 104 ASP A C 1
ATOM 791 O O . ASP A 1 104 ? 40.295 -43.719 8.281 1.00 37.66 104 ASP A O 1
ATOM 795 N N . GLN A 1 105 ? 41.929 -45.043 7.514 1.00 46.03 105 GLN A N 1
ATOM 796 C CA . GLN A 1 105 ? 41.158 -46.264 7.361 1.00 46.03 105 GLN A CA 1
ATOM 797 C C . GLN A 1 105 ? 41.071 -46.988 8.699 1.00 46.03 105 GLN A C 1
ATOM 799 O O . GLN A 1 105 ? 42.094 -47.434 9.209 1.00 46.03 105 GLN A O 1
ATOM 804 N N . SER A 1 106 ? 39.862 -47.290 9.183 1.00 41.62 106 SER A N 1
ATOM 805 C CA . SER A 1 106 ? 39.619 -48.634 9.720 1.00 41.62 106 SER A CA 1
ATOM 806 C C . SER A 1 106 ? 38.167 -48.964 10.039 1.00 41.62 106 SER A C 1
ATOM 808 O O . SER A 1 106 ? 37.479 -48.254 10.761 1.00 41.62 106 SER A O 1
ATOM 810 N N . ALA A 1 107 ? 37.839 -50.183 9.610 1.00 41.41 107 ALA A N 1
ATOM 811 C CA . ALA A 1 107 ? 36.932 -51.141 10.229 1.00 41.41 107 ALA A CA 1
ATOM 812 C C . ALA A 1 107 ? 35.425 -51.037 9.932 1.00 41.41 107 ALA A C 1
ATOM 814 O O . ALA A 1 107 ? 34.683 -50.289 10.556 1.00 41.41 107 ALA A O 1
ATOM 815 N N . GLY A 1 108 ? 34.971 -51.983 9.096 1.00 32.75 108 GLY A N 1
ATOM 816 C CA . GLY A 1 108 ? 33.753 -52.748 9.382 1.00 32.75 108 GLY A CA 1
ATOM 817 C C . GLY A 1 108 ? 32.688 -52.766 8.285 1.00 32.75 108 GLY A C 1
ATOM 818 O O . GLY A 1 108 ? 31.735 -52.001 8.335 1.00 32.75 108 GLY A O 1
ATOM 819 N N . ALA A 1 109 ? 32.791 -53.702 7.340 1.00 42.22 109 ALA A N 1
ATOM 820 C CA . ALA A 1 109 ? 31.630 -54.227 6.601 1.00 42.22 109 ALA A CA 1
ATOM 821 C C . ALA A 1 109 ? 30.945 -55.352 7.439 1.00 42.22 109 ALA A C 1
ATOM 823 O O . ALA A 1 109 ? 31.566 -55.759 8.426 1.00 42.22 109 ALA A O 1
ATOM 824 N N . PRO A 1 110 ? 29.792 -55.973 7.064 1.00 46.72 110 PRO A N 1
ATOM 825 C CA . PRO A 1 110 ? 28.900 -55.726 5.915 1.00 46.72 110 PRO A CA 1
ATOM 826 C C . PRO A 1 110 ? 27.354 -55.795 6.184 1.00 46.72 110 PRO A C 1
ATOM 828 O O . PRO A 1 110 ? 26.889 -56.469 7.091 1.00 46.72 110 PRO A O 1
ATOM 831 N N . VAL A 1 111 ? 26.590 -55.195 5.252 1.00 42.09 111 VAL A N 1
ATOM 832 C CA . VAL A 1 111 ? 25.363 -55.701 4.563 1.00 42.09 111 VAL A CA 1
ATOM 833 C C . VAL A 1 111 ? 23.967 -55.772 5.242 1.00 42.09 111 VAL A C 1
ATOM 835 O O . VAL A 1 111 ? 23.761 -56.430 6.250 1.00 42.09 111 VAL A O 1
ATOM 838 N N . SER A 1 112 ? 23.022 -55.165 4.493 1.00 48.00 112 SER A N 1
ATOM 839 C CA . SER A 1 112 ? 21.569 -55.381 4.271 1.00 48.00 112 SER A CA 1
ATOM 840 C C . SER A 1 112 ? 20.582 -55.552 5.424 1.00 48.00 112 SER A C 1
ATOM 842 O O . SER A 1 112 ? 20.623 -56.540 6.137 1.00 48.00 112 SER A O 1
ATOM 844 N N . ASP A 1 113 ? 19.547 -54.698 5.427 1.00 40.22 113 ASP A N 1
ATOM 845 C CA . ASP A 1 113 ? 18.176 -55.107 5.059 1.00 40.22 113 ASP A CA 1
ATOM 846 C C . ASP A 1 113 ? 17.234 -53.891 4.931 1.00 40.22 113 ASP A C 1
ATOM 848 O O . ASP A 1 113 ? 17.292 -52.965 5.737 1.00 40.22 113 ASP A O 1
ATOM 852 N N . GLY A 1 114 ? 16.342 -53.899 3.930 1.00 36.19 114 GLY A N 1
ATOM 853 C CA . GLY A 1 114 ? 15.169 -53.011 3.904 1.00 36.19 114 GLY A CA 1
ATOM 854 C C . GLY A 1 114 ? 14.780 -52.428 2.543 1.00 36.19 114 GLY A C 1
ATOM 855 O O . GLY A 1 114 ? 14.949 -51.236 2.303 1.00 36.19 114 GLY A O 1
ATOM 856 N N . ALA A 1 115 ? 14.197 -53.246 1.664 1.00 47.34 115 ALA A N 1
ATOM 857 C CA . ALA A 1 115 ? 13.393 -52.759 0.542 1.00 47.34 115 ALA A CA 1
ATOM 858 C C . ALA A 1 115 ? 12.167 -51.957 1.045 1.00 47.34 115 ALA A C 1
ATOM 860 O O . ALA A 1 115 ? 11.564 -52.363 2.041 1.00 47.34 115 ALA A O 1
ATOM 861 N N . PRO A 1 116 ? 11.719 -50.885 0.366 1.00 52.03 116 PRO A N 1
ATOM 862 C CA . PRO A 1 116 ? 10.389 -50.334 0.601 1.00 52.03 116 PRO A CA 1
ATOM 863 C C . PRO A 1 116 ? 9.353 -51.114 -0.232 1.00 52.03 116 PRO A C 1
ATOM 865 O O . PRO A 1 116 ? 9.555 -51.276 -1.438 1.00 52.03 116 PRO A O 1
ATOM 868 N N . PRO A 1 117 ? 8.237 -51.600 0.343 1.00 45.81 117 PRO A N 1
ATOM 869 C CA . PRO A 1 117 ? 7.164 -52.149 -0.468 1.00 45.81 117 PRO A CA 1
ATOM 870 C C . PRO A 1 117 ? 6.435 -51.021 -1.205 1.00 45.81 117 PRO A C 1
ATOM 872 O O . PRO A 1 117 ? 5.950 -50.057 -0.609 1.00 45.81 117 PRO A O 1
ATOM 875 N N . GLU A 1 118 ? 6.354 -51.178 -2.523 1.00 46.69 118 GLU A N 1
ATOM 876 C CA . GLU A 1 118 ? 5.393 -50.490 -3.371 1.00 46.69 118 GLU A CA 1
ATOM 877 C C . GLU A 1 118 ? 3.938 -50.848 -2.998 1.00 46.69 118 GLU A C 1
ATOM 879 O O . GLU A 1 118 ? 3.651 -51.944 -2.518 1.00 46.69 118 GLU A O 1
ATOM 884 N N . HIS A 1 119 ? 3.032 -49.949 -3.401 1.00 57.19 119 HIS A N 1
ATOM 885 C CA . HIS A 1 119 ? 1.572 -50.079 -3.523 1.00 57.19 119 HIS A CA 1
ATOM 886 C C . HIS A 1 119 ? 0.730 -49.809 -2.268 1.00 57.19 119 HIS A C 1
ATOM 888 O O . HIS A 1 119 ? 0.532 -50.665 -1.412 1.00 57.19 119 HIS A O 1
ATOM 894 N N . ASN A 1 120 ? 0.047 -48.657 -2.267 1.00 46.12 120 ASN A N 1
ATOM 895 C CA . ASN A 1 120 ? -1.266 -48.560 -1.629 1.00 46.12 120 ASN A CA 1
ATOM 896 C C . ASN A 1 120 ? -2.295 -47.906 -2.573 1.00 46.12 120 ASN A C 1
ATOM 898 O O . ASN A 1 120 ? -2.373 -46.678 -2.656 1.00 46.12 120 ASN A O 1
ATOM 902 N N . PRO A 1 121 ? -3.097 -48.705 -3.296 1.00 55.03 121 PRO A N 1
ATOM 903 C CA . PRO A 1 121 ? -4.196 -48.219 -4.111 1.00 55.03 121 PRO A CA 1
ATOM 904 C C . PRO A 1 121 ? -5.511 -48.265 -3.313 1.00 55.03 121 PRO A C 1
ATOM 906 O O . PRO A 1 121 ? -6.393 -49.045 -3.642 1.00 55.03 121 PRO A O 1
ATOM 909 N N . ILE A 1 122 ? -5.683 -47.452 -2.261 1.00 49.62 122 ILE A N 1
ATOM 910 C CA . ILE A 1 122 ? -6.951 -47.398 -1.487 1.00 49.62 122 ILE A CA 1
ATOM 911 C C . ILE A 1 122 ? -7.408 -45.947 -1.247 1.00 49.62 122 ILE A C 1
ATOM 913 O O . ILE A 1 122 ? -7.743 -45.531 -0.146 1.00 49.62 122 ILE A O 1
ATOM 917 N N . LEU A 1 123 ? -7.467 -45.135 -2.305 1.00 51.22 123 LEU A N 1
ATOM 918 C CA . LEU A 1 123 ? -8.179 -43.844 -2.254 1.00 51.22 123 LEU A CA 1
ATOM 919 C C . LEU A 1 123 ? -9.003 -43.567 -3.518 1.00 51.22 123 LEU A C 1
ATOM 921 O O . LEU A 1 123 ? -9.162 -42.429 -3.949 1.00 51.22 123 LEU A O 1
ATOM 925 N N . LYS A 1 124 ? -9.556 -44.632 -4.119 1.00 47.56 124 LYS A N 1
ATOM 926 C CA . LYS A 1 124 ? -10.443 -44.540 -5.293 1.00 47.56 124 LYS A CA 1
ATOM 927 C C . LYS A 1 124 ? -11.837 -45.155 -5.113 1.00 47.56 124 LYS A C 1
ATOM 929 O O . LYS A 1 124 ? -12.566 -45.257 -6.091 1.00 47.56 124 LYS A O 1
ATOM 934 N N . GLN A 1 125 ? -12.248 -45.513 -3.892 1.00 58.75 125 GLN A N 1
ATOM 935 C CA . GLN A 1 125 ? -13.542 -46.182 -3.660 1.00 58.75 125 GLN A CA 1
ATOM 936 C C . GLN A 1 125 ? -14.687 -45.297 -3.136 1.00 58.75 125 GLN A C 1
ATOM 938 O O . GLN A 1 125 ? -15.822 -45.757 -3.107 1.00 58.75 125 GLN A O 1
ATOM 943 N N . HIS A 1 126 ? -14.466 -44.020 -2.804 1.00 51.88 126 HIS A N 1
ATOM 944 C CA . HIS A 1 126 ? -15.538 -43.166 -2.255 1.00 51.88 126 HIS A CA 1
ATOM 945 C C . HIS A 1 126 ? -16.353 -42.361 -3.289 1.00 51.88 126 HIS A C 1
ATOM 947 O O . HIS A 1 126 ? -17.123 -41.490 -2.903 1.00 51.88 126 HIS A O 1
ATOM 953 N N . GLN A 1 127 ? -16.235 -42.642 -4.592 1.00 59.22 127 GLN A N 1
ATOM 954 C CA . GLN A 1 127 ? -16.961 -41.902 -5.646 1.00 59.22 127 GLN A CA 1
ATOM 955 C C . GLN A 1 127 ? -17.958 -42.743 -6.460 1.00 59.22 127 GLN A C 1
ATOM 957 O O . GLN A 1 127 ? -18.292 -42.391 -7.586 1.00 59.22 127 GLN A O 1
ATOM 962 N N . SER A 1 128 ? -18.483 -43.841 -5.908 1.00 52.31 128 SER A N 1
ATOM 963 C CA . SER A 1 128 ? -19.546 -44.597 -6.583 1.00 52.31 128 SER A CA 1
ATOM 964 C C . SER A 1 128 ? -20.634 -45.053 -5.611 1.00 52.31 128 SER A C 1
ATOM 966 O O . SER A 1 128 ? -20.679 -46.214 -5.234 1.00 52.31 128 SER A O 1
ATOM 968 N N . ALA A 1 129 ? -21.473 -44.110 -5.163 1.00 53.16 129 ALA A N 1
ATOM 969 C CA . ALA A 1 129 ? -22.836 -44.364 -4.667 1.00 53.16 129 ALA A CA 1
ATOM 970 C C . ALA A 1 129 ? -23.567 -43.042 -4.342 1.00 53.16 129 ALA A C 1
ATOM 972 O O . ALA A 1 129 ? -23.831 -42.741 -3.184 1.00 53.16 129 ALA A O 1
ATOM 973 N N . ALA A 1 130 ? -23.882 -42.232 -5.356 1.00 52.59 130 ALA A N 1
ATOM 974 C CA . ALA A 1 130 ? -24.932 -41.208 -5.265 1.00 52.59 130 ALA A CA 1
ATOM 975 C C . ALA A 1 130 ? -25.328 -40.775 -6.682 1.00 52.59 130 ALA A C 1
ATOM 977 O O . ALA A 1 130 ? -24.797 -39.809 -7.223 1.00 52.59 130 ALA A O 1
ATOM 978 N N . GLY A 1 131 ? -26.206 -41.546 -7.321 1.00 49.66 131 GLY A N 1
ATOM 979 C CA . GLY A 1 131 ? -26.648 -41.238 -8.678 1.00 49.66 131 GLY A CA 1
ATOM 980 C C . GLY A 1 131 ? -27.509 -42.318 -9.313 1.00 49.66 131 GLY A C 1
ATOM 981 O O . GLY A 1 131 ? -27.227 -42.733 -10.428 1.00 49.66 131 GLY A O 1
ATOM 982 N N . THR A 1 132 ? -28.536 -42.797 -8.611 1.00 48.19 132 THR A N 1
ATOM 983 C CA . THR A 1 132 ? -29.676 -43.475 -9.244 1.00 48.19 132 THR A CA 1
ATOM 984 C C . THR A 1 132 ? -30.971 -43.060 -8.545 1.00 48.19 132 THR A C 1
ATOM 986 O O . THR A 1 132 ? -31.061 -43.126 -7.325 1.00 48.19 132 THR A O 1
ATOM 989 N N . ALA A 1 133 ? -31.939 -42.649 -9.370 1.00 44.94 133 ALA A N 1
ATOM 990 C CA . ALA A 1 133 ? -33.367 -42.470 -9.095 1.00 44.94 133 ALA A CA 1
ATOM 991 C C . ALA A 1 133 ? -33.774 -41.385 -8.073 1.00 44.94 133 ALA A C 1
ATOM 993 O O . ALA A 1 133 ? -33.814 -41.633 -6.872 1.00 44.94 133 ALA A O 1
ATOM 994 N N . ASN A 1 134 ? -34.182 -40.203 -8.550 1.00 44.09 134 ASN A N 1
ATOM 995 C CA . ASN A 1 134 ? -35.582 -39.881 -8.893 1.00 44.09 134 ASN A CA 1
ATOM 996 C C . ASN A 1 134 ? -35.651 -38.489 -9.541 1.00 44.09 134 ASN A C 1
ATOM 998 O O . ASN A 1 134 ? -35.007 -37.569 -8.991 1.00 44.09 134 ASN A O 1
#

Radius of gyration: 31.15 Å; chains: 1; bounding box: 78×67×54 Å

Sequence (134 aa):
MDTKLLARAAAIGLAAVAITVAIIQMREPDIPPPDPATIDAYAAPVDPLRQELRRCQSIGVEAANDRDCLRAWAENRRRFLAPGARPMERLPAPEDLAPDETMDQSAGAPVSDGAPPEHNPILKQHQSAAGTAN

Foldseek 3Di:
DPVVVVVVVVVVVVVVVVVVVVVVVVPDDPDPDPDVVVVVVPCDPPDVLVVLCVVLVVVPPVLVVPPSSVVSVVVVCCCCPPVCNPPPPPPPDCVVVDPPDDDDDDDDDDDDDDDDDDDDPPPPPPPPDDDDDD

=== Feature glossary ===
The record interleaves many kinds of information about one protein. Here is each kind framed as the question it answers.

Q: What known structures does this most resemble?
A: Structural nearest neighbors (via Foldseek easy-search vs the PDB). Reported per hit: target PDB id, E-value, and alignment TM-score. A TM-score above ~0.5 is the conventional threshold for 'same fold'.

Q: Where is each backbone atom in 3D?
A: The mmCIF table is the protein's shape written out atom by atom. For each backbone N, Cα, C, and carbonyl O, it records an (x, y, z) coordinate triple in Å plus the residue type, chain letter, and residue number.

Q: What are the backbone torsion angles?
A: The φ/ψ torsion pair specifies the backbone conformation at each residue. φ rotates about the N–Cα bond, ψ about the Cα–C bond. Steric clashes forbid most of the (φ, ψ) plane — the allowed regions (α-helix basin, β-sheet basin, left-handed helix) are the Ramachandran-allowed regions.

Q: Which residues are buried vs exposed?
A: Solvent-accessible surface area (SASA) is the area in Å² traced out by the centre of a 1.4 Å probe sphere (a water molecule) rolled over the protein's van der Waals surface (Shrake–Rupley / Lee–Richards construction). Buried residues have near-zero SASA; fully exposed residues can exceed 200 Å². The total SASA scales roughly with the number of surface residues.

Q: How confident is the AlphaFold model at each residue?
A: pLDDT is the predicted lDDT-Cα score: AlphaFold's confidence that the local environment of each residue (all inter-atomic distances within 15 Å) is correctly placed. It is a per-residue number between 0 and 100, with higher meaning more reliable.

Q: What does th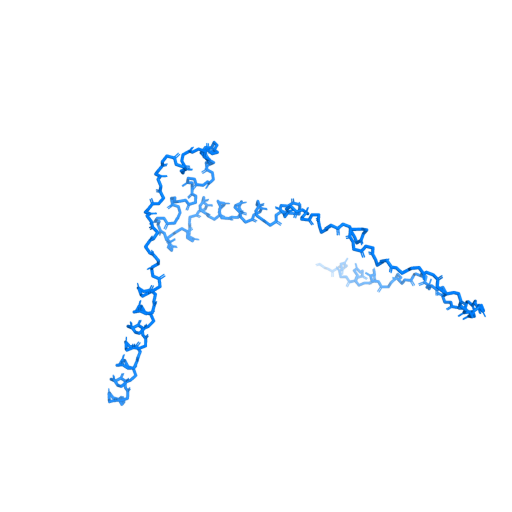e local fold look like, residue by residue?
A: 3Di is Foldseek's structural alphabet. Each residue is assigned one of twenty discrete states based on how its Cα sits relative to its spatial (not sequential) neighbors. Aligning 3Di strings finds structural homologs roughly as well as full 3D superposition, but orders of magnitude faster.

Q: How big and how compact is the whole molecule?
A: Radius of gyration (Rg) is the root-mean-square distance of Cα atoms from their centroid — a single number for overall size and compactness. A globular domain of N residues has Rg ≈ 2.2·N^0.38 Å; an extended or disordered chain has a much larger Rg. The Cα contact count is the number of residue pairs whose Cα atoms are within 8 Å and are more than four positions apart in sequence — a standard proxy for tertiary packing density. The bounding box is the smallest axis-aligned box enclosing all Cα atoms.

Q: Which residues are in helices, strands, or loops?
A: DSSP 8-state secondary structure assigns each residue one of H (α-helix), G (3₁₀-helix), I (π-helix), E (extended β-strand), B (isolated β-bridge), T (hydrogen-bonded turn), S (bend), or '-' (coil). The assignment is computed from backbone hydrogen-bond geometry via the Kabsch–Sander algorithm.

Q: How mobile is each atom in the crystal?
A: Crystallographic B-factors measure how much each atom's electron density is smeared out, in Å². They rise in mobile loops and surface residues and fall in the buried interior. In AlphaFold models this column is repurposed to hold pLDDT instead.

Q: What if only a Cα trace is available?
A: P-SEA three-state annotation labels each residue as helix, strand, or coil based purely on the geometry of the Cα trace. It serves as a fallback when the full backbone (and thus DSSP) is unavailable.

Q: What family and function is it annotated with?
A: Database cross-references. InterPro integrates a dozen domain/family signature databases into unified entries with residue-range hits. GO terms attach function/process/location labels with evidence codes. CATH codes position the fold in a four-level structural taxonomy. Organism is the NCBI-taxonomy species name.

Q: Are the domains correctly placed relative to each other?
A: Predicted Aligned Error (PAE) is an AlphaFold confidence matrix: entry (i, j) is the expected error in the position of residue j, in ångströms, when the prediction is superimposed on the true structure at residue i. Low PAE within a block of residues means that block is internally rigid and well-predicted; high PAE between two blocks means their relative placement is uncertain even if each block individually is confident.

Q: What do the diagnostic plots show?
A: Three diagnostic plots accompany the record. The Cα contact map visualizes the tertiary structure as a 2D adjacency matrix (8 Å cutoff, sequence-local contacts suppressed). The Ramachandran plot shows the distribution of backbone (φ, ψ) torsions, with points in the α and β basins reflecting secondary structure content. The PAE plot shows AlphaFold's inter-residue confidence as a color matrix.

Q: What is the amino-acid chain?
A: Primary structure: the covalent order of the twenty standard amino acids along the backbone. Two proteins with the same sequence will (almost always) fold to the same structure; two with 30% identity often share a fold but not the details.

Q: What do the rendered images show?
A: The six renders are orthographic views along the three Cartesian axes in both directions. Representation (cartoon, sticks, or surface) and color scheme (sequence-rainbow or by-chain) vary across proteins so the training set covers all the common visualization conventions.